Protein AF-A0A926HFD4-F1 (afdb_monomer_lite)

Secondary structure (DSSP, 8-state):
---HHHHHHHHHHHHHTTT--HHHHHHHHTTTS-HHHHHHHHHHHHHHHHTHHHHHHHHHHHHTTPPPPHHHHHHHHHHHHHHHH-TTS-HHHHHHHHHH-

Radius of gyration: 12.8 Å; chains: 1; bounding box: 29×30×32 Å

Structure (mmCIF, N/CA/C/O backbone):
data_AF-A0A926HFD4-F1
#
_entry.id   AF-A0A926HFD4-F1
#
loop_
_atom_site.group_PDB
_atom_site.id
_atom_site.type_symbol
_atom_site.label_atom_id
_atom_site.label_alt_id
_atom_site.label_comp_id
_atom_site.label_asym_id
_atom_site.label_entity_id
_atom_site.label_seq_id
_atom_site.pdbx_PDB_ins_code
_atom_site.Cartn_x
_atom_site.Cartn_y
_atom_site.Cartn_z
_atom_site.occupancy
_atom_site.B_iso_or_equiv
_atom_site.auth_seq_id
_atom_site.auth_comp_id
_atom_site.auth_asym_id
_atom_site.auth_atom_id
_atom_site.pdbx_PDB_model_num
ATOM 1 N N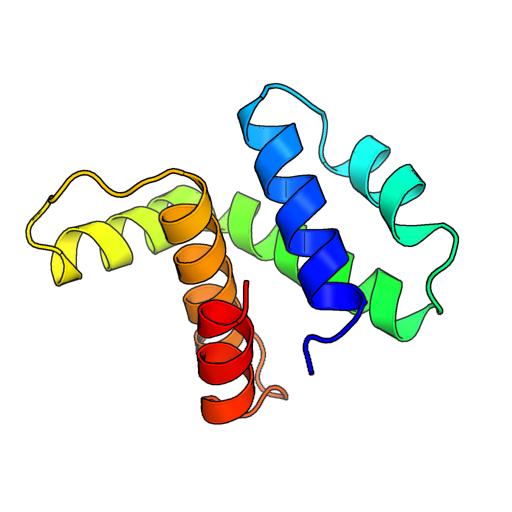 . MET A 1 1 ? 16.658 -3.572 5.238 1.00 61.28 1 MET A N 1
ATOM 2 C CA . MET A 1 1 ? 16.958 -2.798 4.007 1.00 61.28 1 MET A CA 1
ATOM 3 C C . MET A 1 1 ? 15.731 -2.887 3.134 1.00 61.28 1 MET A C 1
ATOM 5 O O . MET A 1 1 ? 15.444 -3.951 2.596 1.00 61.28 1 MET A O 1
ATOM 9 N N . ILE A 1 2 ? 15.006 -1.779 3.057 1.00 75.31 2 ILE A N 1
ATOM 10 C CA . ILE A 1 2 ? 13.754 -1.663 2.316 1.00 75.31 2 ILE A CA 1
ATOM 11 C C . ILE A 1 2 ? 14.028 -1.847 0.824 1.00 75.31 2 ILE A C 1
ATOM 13 O O . ILE A 1 2 ? 14.915 -1.207 0.258 1.00 75.31 2 ILE A O 1
ATOM 17 N N . SER A 1 3 ? 13.257 -2.718 0.183 1.00 87.25 3 SER A N 1
ATOM 18 C CA . SER A 1 3 ? 13.319 -2.913 -1.265 1.00 87.25 3 SER A CA 1
ATOM 19 C C . SER A 1 3 ? 12.953 -1.625 -2.029 1.00 87.25 3 SER A C 1
ATOM 21 O O . SER A 1 3 ? 11.996 -0.934 -1.650 1.00 87.25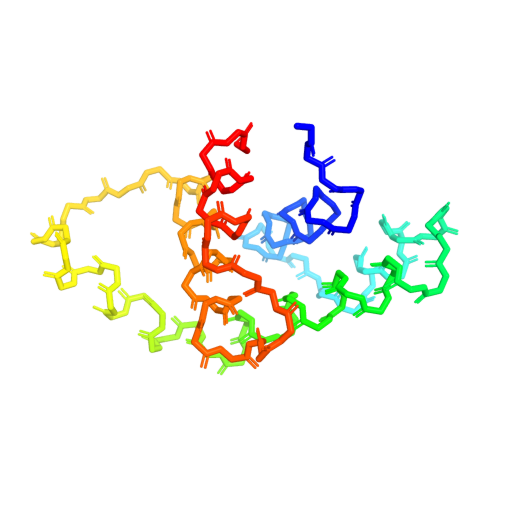 3 SER A O 1
ATOM 23 N N . PRO A 1 4 ? 13.636 -1.318 -3.149 1.00 92.25 4 PRO A N 1
ATOM 24 C CA . PRO A 1 4 ? 13.312 -0.162 -3.988 1.00 92.25 4 PRO A CA 1
ATOM 25 C C . PRO A 1 4 ? 11.847 -0.141 -4.448 1.00 92.25 4 PRO A C 1
ATOM 27 O O . PRO A 1 4 ? 11.216 0.917 -4.454 1.00 92.25 4 PRO A O 1
ATOM 30 N N . ALA A 1 5 ? 11.282 -1.316 -4.750 1.00 93.75 5 ALA A N 1
ATOM 31 C CA . ALA A 1 5 ? 9.883 -1.479 -5.134 1.00 93.75 5 ALA A CA 1
ATOM 32 C C . ALA A 1 5 ? 8.897 -0.989 -4.060 1.00 93.75 5 ALA A C 1
ATOM 34 O O . ALA A 1 5 ? 7.960 -0.250 -4.367 1.00 93.75 5 ALA A O 1
ATOM 35 N N . ARG A 1 6 ? 9.102 -1.369 -2.790 1.00 94.00 6 ARG A N 1
ATOM 36 C CA . ARG A 1 6 ? 8.208 -0.960 -1.693 1.00 94.00 6 ARG A CA 1
ATOM 37 C C . ARG A 1 6 ? 8.344 0.522 -1.388 1.00 94.00 6 ARG A C 1
ATOM 39 O O . ARG A 1 6 ? 7.332 1.185 -1.191 1.00 94.00 6 ARG A O 1
ATOM 46 N N . LEU A 1 7 ? 9.561 1.059 -1.431 1.00 94.94 7 LEU A N 1
ATOM 47 C CA . LEU A 1 7 ? 9.771 2.492 -1.250 1.00 94.94 7 LEU A CA 1
ATOM 48 C C . LEU A 1 7 ? 9.078 3.311 -2.355 1.00 94.94 7 LEU A C 1
ATOM 50 O O . LEU A 1 7 ? 8.458 4.335 -2.071 1.00 94.94 7 LEU A O 1
ATOM 54 N N . ALA A 1 8 ? 9.139 2.853 -3.609 1.00 96.75 8 ALA A N 1
ATOM 55 C CA . ALA A 1 8 ? 8.412 3.484 -4.708 1.00 96.75 8 ALA A CA 1
ATOM 56 C C . ALA A 1 8 ? 6.890 3.388 -4.516 1.00 96.75 8 ALA A C 1
ATOM 58 O O . ALA A 1 8 ? 6.202 4.400 -4.628 1.00 96.75 8 ALA A O 1
ATOM 59 N N . ALA A 1 9 ? 6.371 2.211 -4.155 1.00 97.25 9 ALA A N 1
ATOM 60 C CA . ALA A 1 9 ? 4.945 2.022 -3.894 1.00 97.25 9 ALA A CA 1
ATOM 61 C C . ALA A 1 9 ? 4.424 2.936 -2.773 1.00 97.25 9 ALA A C 1
ATOM 63 O O . ALA A 1 9 ? 3.359 3.536 -2.918 1.00 97.25 9 ALA A O 1
ATOM 64 N N . PHE A 1 10 ? 5.190 3.086 -1.690 1.00 96.94 10 PHE A N 1
ATOM 65 C CA . PHE A 1 10 ? 4.851 3.972 -0.580 1.00 96.94 10 PHE A CA 1
ATOM 66 C C . PHE A 1 10 ? 4.723 5.430 -1.037 1.00 96.94 10 PHE A C 1
ATOM 68 O O . PHE A 1 10 ? 3.681 6.049 -0.827 1.00 96.94 10 PHE A O 1
ATOM 75 N N . ARG A 1 11 ? 5.742 5.955 -1.736 1.00 96.56 11 ARG A N 1
ATOM 76 C CA . ARG A 1 11 ? 5.726 7.330 -2.268 1.00 96.56 11 ARG A CA 1
ATOM 77 C C . ARG A 1 11 ? 4.551 7.568 -3.210 1.00 96.56 11 ARG A C 1
ATOM 79 O O . ARG A 1 11 ? 3.888 8.600 -3.128 1.00 96.56 11 ARG A O 1
ATOM 86 N N . VAL A 1 12 ? 4.272 6.608 -4.090 1.00 98.12 12 VAL A N 1
ATOM 87 C CA . VAL A 1 12 ? 3.140 6.705 -5.013 1.00 98.12 12 VAL A CA 1
ATOM 88 C C . VAL A 1 12 ? 1.824 6.772 -4.244 1.00 98.12 12 VAL A C 1
ATOM 90 O O . VAL A 1 12 ? 1.017 7.653 -4.525 1.00 98.12 12 VAL A O 1
ATOM 93 N N . LEU A 1 13 ? 1.600 5.891 -3.264 1.00 97.88 13 LEU A N 1
ATOM 94 C CA . LEU A 1 13 ? 0.375 5.906 -2.458 1.00 97.88 13 LEU A CA 1
ATOM 95 C C . LEU A 1 13 ? 0.222 7.219 -1.682 1.00 97.88 13 LEU A C 1
ATOM 97 O O . LEU A 1 13 ? -0.870 7.780 -1.656 1.00 97.88 13 LEU A O 1
ATOM 101 N N . GLU A 1 14 ? 1.308 7.759 -1.130 1.00 97.44 14 GLU A N 1
ATOM 102 C CA . GLU A 1 14 ? 1.298 9.051 -0.440 1.00 97.44 14 GLU A CA 1
ATOM 103 C C . GLU A 1 14 ? 0.851 10.197 -1.366 1.00 97.44 14 GLU A C 1
ATOM 105 O O . GLU A 1 14 ? 0.032 11.040 -0.992 1.00 97.44 14 GLU A O 1
ATOM 110 N N . LEU A 1 15 ? 1.356 10.213 -2.602 1.00 97.31 15 LEU A N 1
ATOM 111 C CA . LEU A 1 15 ? 0.995 11.209 -3.610 1.00 97.31 15 LEU A CA 1
ATOM 112 C C . LEU A 1 15 ? -0.421 11.011 -4.158 1.00 97.31 15 LEU A C 1
ATOM 114 O O . LEU A 1 15 ? -1.113 11.996 -4.426 1.00 97.31 15 LEU A O 1
ATOM 118 N N . VAL A 1 16 ? -0.883 9.767 -4.287 1.00 97.56 16 VAL A N 1
ATOM 119 C CA . VAL A 1 16 ? -2.270 9.465 -4.669 1.00 97.56 16 VAL A CA 1
ATOM 120 C C . VAL A 1 16 ? -3.237 10.026 -3.637 1.00 97.56 16 VAL A C 1
ATOM 122 O O . VAL A 1 16 ? -4.208 10.687 -3.997 1.00 97.56 16 VAL A O 1
ATOM 125 N N . GLU A 1 17 ? -2.953 9.867 -2.345 1.00 94.69 17 GLU A N 1
ATOM 126 C CA . GLU A 1 17 ? -3.819 10.444 -1.320 1.00 94.69 17 GLU A CA 1
ATOM 127 C C . GLU A 1 17 ? -3.756 11.983 -1.227 1.00 94.69 17 GLU A C 1
ATOM 129 O O . GLU A 1 17 ? -4.586 12.598 -0.549 1.00 94.69 17 GLU A O 1
ATOM 134 N N . LYS A 1 18 ? -2.776 12.611 -1.888 1.00 95.44 18 LYS A N 1
ATOM 135 C CA . LYS A 1 18 ? -2.695 14.064 -2.108 1.00 95.44 18 LYS A CA 1
ATOM 136 C C . LYS A 1 18 ? -3.399 14.501 -3.406 1.00 95.44 18 LYS A C 1
ATOM 138 O O . LYS A 1 18 ? -3.360 15.680 -3.744 1.00 95.44 18 LYS A O 1
ATOM 143 N N . GLY A 1 19 ? -4.066 13.579 -4.108 1.00 95.38 19 GLY A N 1
ATOM 144 C CA . GLY A 1 19 ? -4.859 13.839 -5.315 1.00 95.38 19 GLY A CA 1
ATOM 145 C C . GLY A 1 19 ? -4.177 13.464 -6.633 1.00 95.38 19 GLY A C 1
ATOM 146 O O . GLY A 1 19 ? -4.696 13.799 -7.695 1.00 95.38 19 GLY A O 1
ATOM 147 N N . GLY A 1 20 ? -3.019 12.801 -6.595 1.00 96.56 20 GLY A N 1
ATOM 148 C CA . GLY A 1 20 ? -2.322 12.358 -7.802 1.00 96.56 20 GLY A CA 1
ATOM 149 C C . GLY A 1 20 ? -2.922 11.097 -8.439 1.00 96.56 20 GLY A C 1
ATOM 150 O O . GLY A 1 20 ? -3.548 10.272 -7.774 1.00 96.56 20 GLY A O 1
ATOM 151 N N . TYR A 1 21 ? -2.688 10.916 -9.741 1.00 97.25 21 TYR A N 1
ATOM 152 C CA . TYR A 1 21 ? -3.130 9.733 -10.484 1.00 97.25 21 TYR A CA 1
ATOM 153 C C . TYR A 1 21 ? -2.090 8.613 -10.416 1.00 97.25 21 TYR A C 1
ATOM 155 O O . TYR A 1 21 ? -0.937 8.791 -10.806 1.00 97.25 21 TYR A O 1
ATOM 163 N N . ALA A 1 22 ? -2.504 7.437 -9.940 1.00 96.31 22 ALA A N 1
ATOM 164 C CA . ALA A 1 22 ? -1.599 6.318 -9.676 1.00 96.31 22 ALA A CA 1
ATOM 165 C C . ALA A 1 22 ? -0.808 5.853 -10.912 1.00 96.31 22 ALA A C 1
ATOM 167 O O . ALA A 1 22 ? 0.369 5.534 -10.784 1.00 96.31 22 ALA A O 1
ATOM 168 N N . SER A 1 23 ? -1.427 5.835 -12.099 1.00 96.06 23 SER A N 1
ATOM 169 C CA . SER A 1 23 ? -0.774 5.430 -13.353 1.00 96.06 23 SER A CA 1
ATOM 170 C C . SER A 1 23 ? 0.421 6.315 -13.697 1.00 96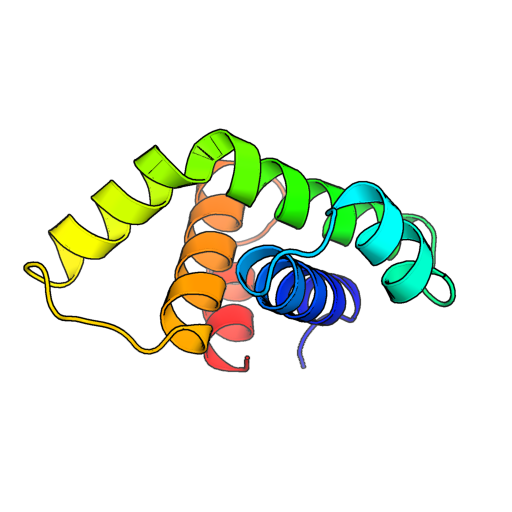.06 23 SER A C 1
ATOM 172 O O . SER A 1 23 ? 1.503 5.813 -13.998 1.00 96.06 23 SER A O 1
ATOM 174 N N . ASP A 1 24 ? 0.232 7.629 -13.607 1.00 97.25 24 ASP A N 1
ATOM 175 C CA . ASP A 1 24 ? 1.228 8.617 -14.017 1.00 97.25 24 ASP A CA 1
ATOM 176 C C . ASP A 1 24 ? 2.364 8.675 -12.994 1.00 97.25 24 ASP A C 1
ATOM 178 O O . ASP A 1 24 ? 3.543 8.748 -13.343 1.00 97.25 24 ASP A O 1
ATOM 182 N N . LEU A 1 25 ? 2.000 8.583 -11.712 1.00 97.94 25 LEU A N 1
ATOM 183 C CA . LEU A 1 25 ? 2.942 8.523 -10.604 1.00 97.94 25 LEU A CA 1
ATOM 184 C C . LEU A 1 25 ? 3.803 7.259 -10.654 1.00 97.94 25 LEU A C 1
ATOM 186 O O . LEU A 1 25 ? 5.009 7.365 -10.466 1.00 97.94 25 LEU A O 1
ATOM 190 N N . LEU A 1 26 ? 3.222 6.090 -10.949 1.00 97.38 26 LEU A N 1
ATOM 191 C CA . LEU A 1 26 ? 3.983 4.849 -11.123 1.00 97.38 26 LEU A CA 1
ATOM 192 C C . LEU A 1 26 ? 4.974 4.971 -12.275 1.00 97.38 26 LEU A C 1
ATOM 194 O O . LEU A 1 26 ? 6.154 4.704 -12.076 1.00 97.38 26 LEU A O 1
ATOM 198 N N . LEU A 1 27 ? 4.524 5.440 -13.445 1.00 95.81 27 LEU A N 1
ATOM 199 C CA . LEU A 1 27 ? 5.400 5.612 -14.606 1.00 95.81 27 LEU A CA 1
ATOM 200 C C . LEU A 1 27 ? 6.615 6.489 -14.274 1.00 95.81 27 LEU A C 1
ATOM 202 O O . LEU A 1 27 ? 7.734 6.172 -14.673 1.00 95.81 27 LEU A O 1
ATOM 206 N N . ARG A 1 28 ? 6.399 7.575 -13.526 1.00 96.31 28 ARG A N 1
ATOM 207 C CA . ARG A 1 28 ? 7.460 8.492 -13.101 1.00 96.31 28 ARG A CA 1
ATOM 208 C C . ARG A 1 28 ? 8.369 7.881 -12.030 1.00 96.31 28 ARG A C 1
ATOM 210 O O . ARG A 1 28 ? 9.589 7.932 -12.165 1.00 96.31 28 ARG A O 1
ATOM 217 N N . ASP A 1 29 ? 7.791 7.322 -10.970 1.00 93.31 29 ASP A N 1
ATOM 218 C CA . ASP A 1 29 ? 8.518 6.953 -9.748 1.00 93.31 29 ASP A CA 1
ATOM 219 C C . ASP A 1 29 ? 9.161 5.558 -9.821 1.00 93.31 29 ASP A C 1
ATOM 221 O O . ASP A 1 29 ? 9.982 5.222 -8.963 1.00 93.31 29 ASP A O 1
ATOM 225 N N . THR A 1 30 ? 8.841 4.765 -10.851 1.00 95.81 30 THR A N 1
ATOM 226 C CA . THR A 1 30 ? 9.509 3.488 -11.148 1.00 95.81 30 THR A CA 1
ATOM 227 C C . THR A 1 30 ? 10.415 3.544 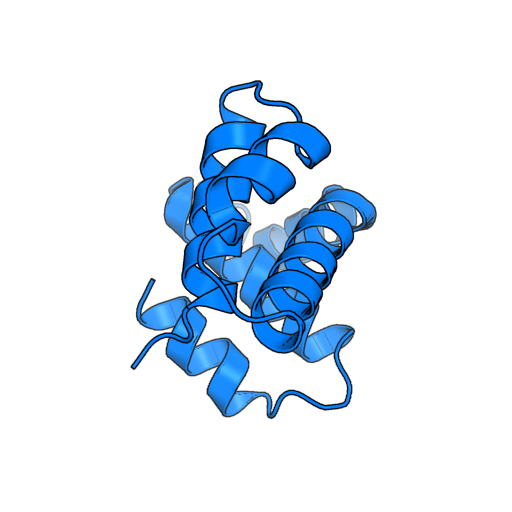-12.379 1.00 95.81 30 THR A C 1
ATOM 229 O O . THR A 1 30 ? 10.956 2.512 -12.764 1.00 95.81 30 THR A O 1
ATOM 232 N N . ALA A 1 31 ? 10.606 4.712 -13.006 1.00 95.19 31 ALA A N 1
ATOM 233 C CA . ALA A 1 31 ? 11.343 4.845 -14.269 1.00 95.19 31 ALA A CA 1
ATOM 234 C C . ALA A 1 31 ? 12.806 4.363 -14.204 1.00 95.19 31 ALA A C 1
ATOM 236 O O . ALA A 1 31 ? 13.364 3.941 -15.214 1.00 95.19 31 ALA A O 1
ATOM 237 N N . SER A 1 32 ? 13.432 4.440 -13.028 1.00 94.62 32 SER A N 1
ATOM 238 C CA . SER A 1 32 ? 14.812 4.000 -12.788 1.00 94.62 32 SER A CA 1
ATOM 239 C C . SER A 1 32 ? 14.924 2.591 -12.200 1.00 94.62 32 SER A C 1
ATOM 241 O O . SER A 1 32 ? 16.039 2.126 -11.963 1.00 94.62 32 SER A O 1
ATOM 243 N N . LEU A 1 33 ? 13.799 1.925 -11.929 1.00 95.81 33 LEU A N 1
ATOM 244 C CA . LEU A 1 33 ? 13.784 0.572 -11.383 1.00 95.81 33 LEU A CA 1
ATOM 245 C C . LEU A 1 33 ? 13.911 -0.455 -12.507 1.00 95.81 33 LEU A C 1
ATOM 247 O O . LEU A 1 33 ? 13.529 -0.205 -13.651 1.00 95.81 33 LEU A O 1
ATOM 251 N N . ASP A 1 34 ? 14.412 -1.641 -12.168 1.00 96.50 34 ASP A N 1
ATOM 252 C CA . ASP A 1 34 ? 14.314 -2.767 -13.086 1.00 96.50 34 ASP A CA 1
ATOM 253 C C . ASP A 1 34 ? 12.847 -3.208 -13.266 1.00 96.50 34 ASP A C 1
ATOM 255 O O . ASP A 1 34 ? 11.941 -2.825 -12.517 1.00 96.50 34 ASP A O 1
ATOM 259 N N . SER A 1 35 ? 12.589 -4.025 -14.288 1.00 95.44 35 SER A N 1
ATOM 260 C CA . SER A 1 35 ? 11.229 -4.458 -14.626 1.00 95.44 35 SER A CA 1
ATOM 261 C C . SER A 1 35 ? 10.559 -5.276 -13.520 1.00 95.44 35 SER A C 1
ATOM 263 O O . SER A 1 35 ? 9.331 -5.263 -13.404 1.00 95.44 35 SER A O 1
ATOM 265 N N . ARG A 1 36 ? 11.343 -5.977 -12.694 1.00 94.19 36 ARG A N 1
ATOM 266 C CA . ARG A 1 36 ? 10.832 -6.789 -11.592 1.00 94.19 36 ARG A CA 1
ATOM 267 C C . ARG A 1 36 ? 10.357 -5.895 -10.452 1.00 94.19 36 ARG A C 1
ATOM 269 O O . ARG A 1 36 ? 9.244 -6.088 -9.964 1.00 94.19 36 ARG A O 1
ATOM 276 N N . ASP A 1 37 ? 11.167 -4.921 -10.059 1.00 95.38 37 ASP A N 1
ATOM 277 C CA . ASP A 1 37 ? 10.851 -3.977 -8.993 1.00 95.38 37 ASP A CA 1
ATOM 278 C C . ASP A 1 37 ? 9.732 -3.018 -9.408 1.00 95.38 37 ASP A C 1
ATOM 280 O O . ASP A 1 37 ? 8.811 -2.778 -8.626 1.00 95.38 37 ASP A O 1
ATOM 284 N N . ALA A 1 38 ? 9.738 -2.539 -10.656 1.00 96.75 38 ALA A N 1
ATOM 285 C CA . ALA A 1 38 ? 8.640 -1.743 -11.203 1.00 96.75 38 ALA A CA 1
ATOM 286 C C . ALA A 1 38 ? 7.318 -2.535 -11.238 1.00 96.75 38 ALA A C 1
ATOM 288 O O . ALA A 1 38 ? 6.259 -2.016 -10.866 1.00 96.75 38 ALA A O 1
ATOM 289 N N . GLY A 1 39 ? 7.378 -3.814 -11.631 1.00 96.50 39 GLY A N 1
ATOM 290 C CA . GLY A 1 39 ? 6.228 -4.717 -11.610 1.00 96.50 39 GLY A CA 1
ATOM 291 C C . GLY A 1 39 ? 5.680 -4.930 -10.198 1.00 96.50 39 GLY A C 1
ATOM 292 O O . GLY A 1 39 ? 4.473 -4.821 -9.982 1.00 96.50 39 GLY A O 1
ATOM 293 N N . LEU A 1 40 ? 6.559 -5.160 -9.219 1.00 95.06 40 LEU A N 1
ATOM 294 C CA . LEU A 1 40 ? 6.162 -5.320 -7.821 1.00 95.06 40 LEU A CA 1
ATOM 295 C C . LEU A 1 40 ? 5.565 -4.029 -7.238 1.00 95.06 40 LEU A C 1
ATOM 297 O O . LEU A 1 40 ? 4.538 -4.088 -6.564 1.00 95.06 40 LEU A O 1
ATOM 301 N N . ALA A 1 41 ? 6.160 -2.867 -7.517 1.00 96.94 41 ALA A N 1
ATOM 302 C CA . ALA A 1 41 ? 5.627 -1.580 -7.075 1.00 96.94 41 ALA A CA 1
ATOM 303 C C . ALA A 1 41 ? 4.211 -1.343 -7.625 1.00 96.94 41 ALA A C 1
ATOM 305 O O . ALA A 1 41 ? 3.304 -0.985 -6.872 1.00 96.94 41 ALA A O 1
ATOM 306 N N . SER A 1 42 ? 4.002 -1.623 -8.915 1.00 97.75 42 SER A N 1
ATOM 307 C CA . SER A 1 42 ? 2.693 -1.508 -9.571 1.00 97.75 42 SER A CA 1
ATOM 308 C C . SER A 1 42 ? 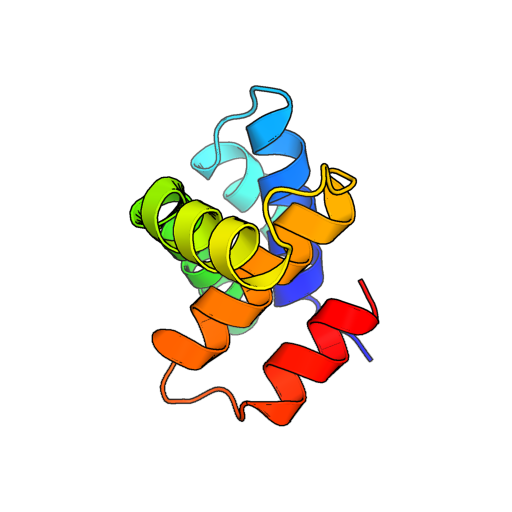1.652 -2.429 -8.938 1.00 97.75 42 SER A C 1
ATOM 310 O O . SER A 1 42 ? 0.541 -1.993 -8.632 1.00 97.75 42 SER A O 1
ATOM 312 N N . GLU A 1 43 ? 2.018 -3.690 -8.699 1.00 97.38 43 GLU A N 1
ATOM 313 C CA . GLU A 1 43 ? 1.142 -4.680 -8.071 1.00 97.38 43 GLU A CA 1
ATOM 314 C C . GLU A 1 43 ? 0.720 -4.248 -6.660 1.00 97.38 43 GLU A C 1
ATOM 316 O O . GLU A 1 43 ? -0.461 -4.306 -6.319 1.00 97.38 43 GLU A O 1
ATOM 321 N N . ILE A 1 44 ? 1.659 -3.744 -5.853 1.00 96.81 44 ILE A N 1
ATOM 322 C CA . ILE A 1 44 ? 1.358 -3.248 -4.506 1.00 96.81 44 ILE A CA 1
ATOM 323 C C . ILE A 1 44 ? 0.439 -2.023 -4.567 1.00 96.81 44 ILE A C 1
ATOM 325 O O . ILE A 1 44 ? -0.571 -1.998 -3.864 1.00 96.81 44 ILE A O 1
ATOM 329 N N . VAL A 1 45 ? 0.755 -1.020 -5.395 1.00 98.31 45 VAL A N 1
ATOM 330 C CA . VAL A 1 45 ? -0.032 0.223 -5.487 1.00 98.31 45 VAL A CA 1
ATOM 331 C C . VAL A 1 45 ? -1.457 -0.073 -5.937 1.00 98.31 45 VAL A C 1
ATOM 333 O O . VAL A 1 45 ? -2.413 0.260 -5.233 1.00 98.31 45 VAL A O 1
ATOM 336 N N . PHE A 1 46 ? -1.626 -0.728 -7.086 1.00 98.38 46 PHE A N 1
ATOM 337 C CA . PHE A 1 46 ? -2.960 -1.010 -7.609 1.00 98.38 46 PHE A CA 1
ATOM 338 C C . PHE A 1 46 ? -3.724 -1.990 -6.726 1.00 98.38 46 PHE A C 1
ATOM 340 O O . PHE A 1 46 ? -4.937 -1.852 -6.566 1.00 98.38 46 PHE A O 1
ATOM 347 N N . GLY A 1 47 ? -3.029 -2.947 -6.120 1.00 97.81 47 GLY A N 1
ATOM 348 C CA . GLY A 1 47 ? -3.586 -3.863 -5.142 1.00 97.81 47 GLY A CA 1
ATOM 349 C C . GLY A 1 47 ? -4.167 -3.164 -3.916 1.00 97.81 47 GLY A C 1
ATOM 350 O O . GLY A 1 47 ? -5.322 -3.408 -3.550 1.00 97.81 47 GLY A O 1
ATOM 351 N N . CYS A 1 48 ? -3.394 -2.248 -3.327 1.00 97.94 48 CYS A N 1
ATOM 352 C CA . CYS A 1 48 ? -3.821 -1.442 -2.187 1.00 97.94 48 CYS A CA 1
ATOM 353 C C . CYS A 1 48 ? -5.022 -0.564 -2.540 1.00 97.94 48 CYS A C 1
ATOM 355 O O . CYS A 1 48 ? -6.004 -0.569 -1.804 1.00 97.94 48 CYS A O 1
ATOM 357 N N . LEU A 1 49 ? -4.988 0.130 -3.682 1.00 97.94 49 LEU A N 1
ATOM 358 C CA . LEU A 1 49 ? -6.092 0.991 -4.117 1.00 97.94 49 LEU A CA 1
ATOM 359 C C . LEU A 1 49 ? -7.368 0.187 -4.405 1.00 97.94 49 LEU A C 1
ATOM 361 O O . LEU A 1 49 ? -8.448 0.543 -3.938 1.00 97.94 49 LEU A O 1
ATOM 365 N N . ARG A 1 50 ? -7.251 -0.951 -5.104 1.00 98.12 50 ARG A N 1
ATOM 366 C CA . ARG A 1 50 ? -8.387 -1.833 -5.428 1.00 98.12 50 ARG A CA 1
ATOM 367 C C . ARG A 1 50 ? -9.082 -2.371 -4.178 1.00 98.12 50 ARG A C 1
ATOM 369 O O . ARG A 1 50 ? -10.287 -2.603 -4.199 1.00 98.12 50 ARG A O 1
ATOM 376 N N . ARG A 1 51 ? -8.325 -2.609 -3.104 1.00 97.75 51 ARG A N 1
ATOM 377 C CA . ARG A 1 51 ? -8.819 -3.201 -1.851 1.00 97.75 51 ARG A CA 1
ATOM 378 C C . ARG A 1 51 ? -8.861 -2.210 -0.693 1.00 97.75 51 ARG A C 1
ATOM 380 O O . ARG A 1 51 ? -9.026 -2.641 0.444 1.00 97.75 51 ARG A O 1
ATOM 387 N N . GLN A 1 52 ? -8.747 -0.909 -0.954 1.00 97.25 52 GLN A N 1
ATOM 388 C CA . GLN A 1 52 ? -8.520 0.092 0.088 1.00 97.25 52 GLN A CA 1
ATOM 389 C C . GLN A 1 52 ? -9.566 0.022 1.205 1.00 97.25 52 GLN A C 1
ATOM 391 O O . GLN A 1 52 ? -9.196 -0.070 2.367 1.00 97.25 52 GLN A O 1
ATOM 396 N N . ALA A 1 53 ? -10.854 -0.054 0.858 1.00 97.38 53 ALA A N 1
ATOM 397 C CA . ALA A 1 53 ? -11.932 -0.157 1.843 1.00 97.38 53 ALA A CA 1
ATOM 398 C C . ALA A 1 53 ? -11.822 -1.412 2.733 1.00 97.38 53 ALA A C 1
ATOM 400 O O . ALA A 1 53 ? -12.057 -1.344 3.936 1.00 97.38 53 ALA A O 1
ATOM 401 N N . GLN A 1 54 ? -11.431 -2.555 2.159 1.00 97.25 54 GLN A N 1
ATOM 402 C CA . GLN A 1 54 ? -11.213 -3.793 2.914 1.00 97.25 54 GLN A CA 1
ATOM 403 C C . GLN A 1 54 ? -9.994 -3.676 3.837 1.00 97.25 54 GLN A C 1
ATOM 405 O O . GLN A 1 54 ? -10.048 -4.114 4.985 1.00 97.25 54 GLN A O 1
ATOM 410 N N . LEU A 1 55 ? -8.893 -3.118 3.330 1.00 96.62 55 LEU A N 1
ATOM 411 C CA . LEU A 1 55 ? -7.664 -2.931 4.098 1.00 96.62 55 LEU A CA 1
ATOM 412 C C . LEU A 1 55 ? -7.884 -1.938 5.245 1.00 96.62 55 LEU A C 1
ATOM 414 O O . LEU A 1 55 ? -7.466 -2.213 6.364 1.00 96.62 55 LEU A O 1
ATOM 418 N N . ASP A 1 56 ? -8.595 -0.839 4.994 1.00 95.88 56 ASP A N 1
ATOM 419 C CA . ASP A 1 56 ? -8.954 0.150 6.012 1.00 95.88 56 ASP A CA 1
ATOM 420 C C . ASP A 1 56 ? -9.839 -0.444 7.098 1.00 95.88 56 ASP A C 1
ATOM 422 O O . ASP A 1 56 ? -9.551 -0.262 8.276 1.00 95.88 56 ASP A O 1
ATOM 426 N N . TRP A 1 57 ? -10.849 -1.229 6.718 1.00 95.81 57 TRP A N 1
ATOM 427 C CA . TRP A 1 57 ? -11.697 -1.917 7.686 1.00 95.81 57 TRP A CA 1
ATOM 428 C C . TRP A 1 57 ? -10.892 -2.855 8.600 1.00 95.81 57 TRP A C 1
ATOM 430 O O . TRP A 1 57 ? -11.097 -2.853 9.812 1.00 95.81 57 TRP A O 1
ATOM 440 N N . LEU A 1 58 ? -9.941 -3.614 8.039 1.00 94.50 58 LEU A N 1
ATOM 441 C CA . LEU A 1 58 ? -9.047 -4.482 8.815 1.00 94.50 58 LEU A CA 1
ATOM 442 C C . LEU A 1 58 ? -8.122 -3.686 9.745 1.00 94.50 58 LEU A C 1
ATOM 444 O O . LEU A 1 58 ? -7.854 -4.116 10.864 1.00 94.50 58 LEU A O 1
ATOM 448 N N . ILE A 1 59 ? -7.607 -2.544 9.290 1.00 94.75 59 ILE A N 1
ATOM 449 C CA . ILE A 1 59 ? -6.765 -1.675 10.118 1.00 94.75 59 ILE A CA 1
ATOM 450 C C . ILE A 1 59 ? -7.587 -1.137 11.288 1.00 94.75 59 ILE A C 1
ATOM 452 O O . ILE A 1 59 ? -7.181 -1.269 12.442 1.00 94.75 59 ILE A O 1
ATOM 456 N N . ASP A 1 60 ? -8.762 -0.583 11.006 1.00 95.06 60 ASP A N 1
ATOM 457 C CA . ASP A 1 60 ? -9.600 0.066 12.009 1.00 95.06 60 ASP A CA 1
ATOM 458 C C . ASP A 1 60 ? -10.146 -0.938 13.039 1.00 95.06 60 ASP A C 1
ATOM 460 O O . ASP A 1 60 ? -10.241 -0.607 14.225 1.00 95.06 60 ASP A O 1
ATOM 464 N N . SER A 1 61 ? -10.426 -2.186 12.630 1.00 93.00 61 SER A N 1
ATOM 465 C CA . SER A 1 61 ? -10.836 -3.250 13.556 1.00 93.00 61 SER A CA 1
ATOM 466 C C . SER A 1 61 ? -9.731 -3.622 14.548 1.00 93.00 61 SER A C 1
ATOM 46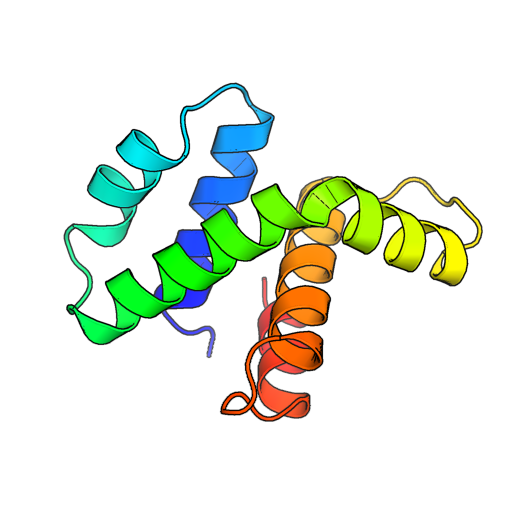8 O O . SER A 1 61 ? -10.023 -3.942 15.697 1.00 93.00 61 SER A O 1
ATOM 470 N N . GLN A 1 62 ? -8.463 -3.557 14.128 1.00 91.12 62 GLN A N 1
ATOM 471 C CA . GLN A 1 62 ? -7.312 -3.906 14.968 1.00 91.12 62 GLN A CA 1
ATOM 472 C C . GLN A 1 62 ? -6.825 -2.740 15.837 1.00 91.12 62 GLN A C 1
ATOM 474 O O . GLN A 1 62 ? -6.200 -2.967 16.872 1.00 91.12 62 GLN A O 1
ATOM 479 N N . THR A 1 63 ? -7.110 -1.494 15.453 1.00 90.25 63 THR A N 1
ATOM 480 C CA . THR A 1 63 ? -6.710 -0.298 16.215 1.00 90.25 63 THR A CA 1
ATOM 481 C C . THR A 1 63 ? -7.815 0.267 17.101 1.00 90.25 63 THR A C 1
ATOM 483 O O . THR A 1 63 ? -7.610 1.308 17.729 1.00 90.25 63 THR A O 1
ATOM 486 N N . ALA A 1 64 ? -8.975 -0.397 17.165 1.00 89.25 64 ALA A N 1
ATOM 487 C CA . ALA A 1 64 ? -10.179 0.103 17.830 1.00 89.25 64 ALA A CA 1
ATOM 488 C C . ALA A 1 64 ? -10.573 1.514 17.342 1.00 89.25 64 ALA A C 1
ATOM 490 O O . ALA A 1 64 ? -10.957 2.377 18.132 1.00 89.25 64 ALA A O 1
ATOM 491 N N . GLY A 1 65 ? -10.420 1.765 16.037 1.00 80.88 65 GLY A N 1
ATOM 492 C CA . GLY A 1 65 ? -10.760 3.040 15.402 1.00 80.88 65 GLY A CA 1
ATOM 493 C C . GLY A 1 65 ? -9.841 4.213 15.756 1.00 80.88 65 GLY A C 1
ATOM 494 O O . GLY A 1 65 ? -10.203 5.365 15.508 1.00 80.88 65 GLY A O 1
ATOM 495 N N . ARG A 1 66 ? -8.656 3.970 16.339 1.00 88.44 66 ARG A N 1
ATOM 496 C CA . ARG A 1 66 ? -7.679 5.043 16.578 1.00 88.44 66 ARG A CA 1
ATOM 497 C C . ARG A 1 66 ? -7.274 5.692 15.257 1.00 88.44 66 ARG A C 1
ATOM 499 O O . ARG A 1 66 ? -6.959 5.015 14.278 1.00 88.44 66 ARG A O 1
ATOM 506 N N . LYS A 1 67 ? -7.224 7.025 15.255 1.00 89.38 67 LYS A N 1
ATOM 507 C CA . LYS A 1 67 ? -6.691 7.784 14.126 1.00 89.38 67 LYS A CA 1
ATOM 508 C C . LYS A 1 67 ? -5.189 7.519 14.025 1.00 89.38 67 LYS A C 1
ATOM 510 O O . LYS A 1 67 ? -4.462 7.732 14.989 1.00 89.38 67 LYS A O 1
ATOM 515 N N . LEU A 1 68 ? -4.765 7.036 12.865 1.00 92.00 68 LEU A N 1
ATOM 516 C CA . LEU A 1 68 ? -3.365 6.799 12.538 1.00 92.00 68 LEU A CA 1
ATOM 517 C C . LEU A 1 68 ? -2.856 7.930 11.656 1.00 92.00 68 LEU A C 1
ATOM 519 O O . LEU A 1 68 ? -3.627 8.471 10.853 1.00 92.00 68 LEU A O 1
ATOM 523 N N . ASP A 1 69 ? -1.566 8.224 11.776 1.00 93.00 69 ASP A N 1
ATOM 524 C CA . ASP A 1 69 ? -0.877 9.065 10.807 1.00 93.00 69 ASP A CA 1
ATOM 525 C C . ASP A 1 69 ? -0.935 8.418 9.422 1.00 93.00 69 ASP A C 1
ATOM 527 O O . ASP A 1 69 ? -1.095 7.199 9.264 1.00 93.00 69 ASP A O 1
ATOM 531 N N . ARG A 1 70 ? -0.869 9.266 8.401 1.00 92.56 70 ARG A N 1
ATOM 532 C CA . ARG A 1 70 ? -1.108 8.881 7.013 1.00 92.56 70 ARG A CA 1
ATOM 533 C C . ARG A 1 70 ? -0.112 7.823 6.551 1.00 92.56 70 ARG A C 1
ATOM 535 O O . ARG A 1 70 ? -0.493 6.795 5.999 1.00 92.56 70 ARG A O 1
ATOM 542 N N . GLU A 1 71 ? 1.150 8.082 6.840 1.00 92.56 71 GLU A N 1
ATOM 543 C CA . GLU A 1 71 ? 2.312 7.264 6.536 1.00 92.56 71 GLU A CA 1
ATOM 544 C C . GLU A 1 71 ? 2.147 5.869 7.152 1.00 92.56 71 GLU A C 1
ATOM 546 O O . GLU A 1 71 ? 2.240 4.859 6.456 1.00 92.56 71 GLU A O 1
ATOM 551 N N . ILE A 1 72 ? 1.750 5.814 8.429 1.00 92.69 72 ILE A N 1
ATOM 552 C CA . ILE A 1 72 ? 1.483 4.560 9.145 1.00 92.69 72 ILE A CA 1
ATOM 553 C C . ILE A 1 72 ? 0.347 3.787 8.468 1.00 92.69 72 ILE A C 1
ATOM 555 O O . ILE A 1 72 ? 0.443 2.577 8.263 1.00 92.69 72 ILE A O 1
ATOM 559 N N . ARG A 1 73 ? -0.743 4.466 8.094 1.00 95.06 73 ARG A N 1
ATOM 560 C CA . ARG A 1 73 ? -1.875 3.812 7.424 1.00 95.06 73 ARG A CA 1
ATOM 561 C C . ARG A 1 73 ? -1.478 3.249 6.057 1.00 95.06 73 ARG A C 1
ATOM 563 O O . ARG A 1 73 ? -1.890 2.137 5.730 1.00 95.06 73 ARG A O 1
ATOM 570 N N . ILE A 1 74 ? -0.668 3.967 5.281 1.00 96.06 74 ILE A N 1
ATOM 571 C CA . ILE A 1 74 ? -0.143 3.492 3.992 1.00 96.06 74 ILE A CA 1
ATOM 572 C C . ILE A 1 74 ? 0.735 2.254 4.197 1.00 96.06 74 ILE A C 1
ATOM 574 O O . ILE A 1 74 ? 0.502 1.234 3.543 1.00 96.06 74 ILE A O 1
ATOM 578 N N . ALA A 1 75 ? 1.678 2.302 5.141 1.00 94.62 75 ALA A N 1
ATOM 579 C CA . ALA A 1 75 ? 2.550 1.175 5.456 1.00 94.62 75 ALA A CA 1
ATOM 580 C C . ALA A 1 75 ? 1.747 -0.067 5.883 1.00 94.62 75 ALA A C 1
ATOM 582 O O . ALA A 1 75 ? 1.984 -1.169 5.384 1.00 94.62 75 ALA A O 1
ATOM 583 N N . LEU A 1 76 ? 0.721 0.104 6.724 1.00 94.19 76 LEU A N 1
ATOM 584 C CA . LEU A 1 76 ? -0.167 -0.989 7.128 1.00 94.19 76 LEU A CA 1
ATOM 585 C C . LEU A 1 76 ? -0.968 -1.562 5.954 1.00 94.19 76 LEU A C 1
ATOM 587 O O . LEU A 1 76 ? -1.050 -2.783 5.821 1.00 94.19 76 LEU A O 1
ATOM 591 N N . ARG A 1 77 ? -1.529 -0.720 5.076 1.00 96.25 77 ARG A N 1
ATOM 592 C CA . ARG A 1 77 ? -2.234 -1.190 3.870 1.00 96.25 77 ARG A CA 1
ATOM 593 C C . ARG A 1 77 ? -1.308 -2.026 2.993 1.00 96.25 77 ARG A C 1
ATOM 595 O O . ARG A 1 77 ? -1.691 -3.122 2.585 1.00 96.25 77 ARG A O 1
ATOM 602 N N . MET A 1 78 ? -0.085 -1.548 2.762 1.00 95.62 78 MET A N 1
ATOM 603 C CA . MET A 1 78 ? 0.926 -2.265 1.988 1.00 95.62 78 MET A CA 1
ATOM 604 C C . MET A 1 78 ? 1.301 -3.596 2.639 1.00 95.62 78 MET A C 1
ATOM 606 O O . MET A 1 78 ? 1.337 -4.617 1.954 1.00 95.62 78 MET A O 1
ATOM 610 N N . GLY A 1 79 ? 1.575 -3.614 3.943 1.00 92.56 79 GLY A N 1
ATOM 611 C CA . GLY A 1 79 ? 1.932 -4.833 4.668 1.00 92.56 79 GLY A CA 1
ATOM 612 C C . GLY A 1 79 ? 0.813 -5.874 4.630 1.00 92.56 79 GLY A C 1
ATOM 613 O O . GLY A 1 79 ? 1.042 -7.022 4.247 1.00 92.56 79 GLY A O 1
ATOM 614 N N . ILE A 1 80 ? -0.420 -5.464 4.941 1.00 93.44 80 ILE A N 1
ATOM 615 C CA . ILE A 1 80 ? -1.595 -6.346 4.917 1.00 93.44 80 ILE A CA 1
ATOM 616 C C . ILE A 1 80 ? -1.850 -6.870 3.500 1.00 93.44 80 ILE A C 1
ATOM 618 O O . ILE A 1 80 ? -2.110 -8.064 3.339 1.00 93.44 80 ILE A O 1
ATOM 622 N N . TYR A 1 81 ? -1.754 -6.015 2.474 1.00 95.38 81 TYR A N 1
ATOM 623 C CA . TYR A 1 81 ? -1.939 -6.433 1.084 1.00 95.38 81 TYR A CA 1
ATOM 624 C C . TYR A 1 81 ? -0.945 -7.526 0.696 1.00 95.38 81 TYR A C 1
ATOM 626 O O . TYR A 1 81 ? -1.343 -8.586 0.219 1.00 95.38 81 TYR A O 1
ATOM 634 N N . GLN A 1 82 ? 0.340 -7.292 0.958 1.00 92.50 82 GLN A N 1
ATOM 635 C CA . GLN A 1 82 ? 1.401 -8.235 0.622 1.00 92.50 82 GLN A CA 1
ATOM 636 C C . GLN A 1 82 ? 1.210 -9.582 1.326 1.00 92.50 82 GLN A C 1
ATOM 638 O O . GLN A 1 82 ? 1.289 -10.615 0.674 1.00 92.50 82 GLN A O 1
ATOM 643 N N . ILE A 1 83 ? 0.884 -9.583 2.623 1.00 90.31 83 ILE A N 1
ATOM 644 C CA . ILE A 1 83 ? 0.670 -10.820 3.395 1.00 90.31 83 ILE A CA 1
ATOM 645 C C . ILE A 1 83 ? -0.539 -11.608 2.881 1.00 90.31 83 ILE A C 1
ATOM 647 O O . ILE A 1 83 ? -0.511 -12.834 2.852 1.00 90.31 83 ILE A O 1
ATOM 651 N N . ARG A 1 84 ? -1.629 -10.920 2.524 1.00 90.94 84 ARG A N 1
ATOM 652 C CA . ARG A 1 84 ? -2.903 -11.572 2.181 1.00 90.94 84 ARG A CA 1
ATOM 653 C C . ARG A 1 84 ? -3.042 -11.935 0.708 1.00 90.94 84 ARG A C 1
ATOM 655 O O . ARG A 1 84 ? -3.913 -12.741 0.385 1.00 90.94 84 ARG A O 1
ATOM 662 N N . HIS A 1 85 ? -2.285 -11.287 -0.173 1.00 91.56 85 HIS A N 1
ATOM 663 C CA . HIS A 1 85 ? -2.516 -11.365 -1.616 1.00 91.56 85 HIS A CA 1
ATOM 664 C C . HIS A 1 85 ? -1.269 -11.673 -2.441 1.00 91.56 85 HIS A C 1
ATOM 666 O O . HIS A 1 85 ? -1.422 -12.001 -3.614 1.00 91.56 85 HIS A O 1
ATOM 672 N N . LEU A 1 86 ? -0.062 -11.602 -1.868 1.00 89.69 86 LEU A N 1
ATOM 673 C CA . LEU A 1 86 ? 1.167 -11.944 -2.580 1.00 89.69 86 LEU A CA 1
ATOM 674 C C . LEU A 1 86 ? 1.777 -13.226 -2.005 1.00 89.69 86 LEU A C 1
ATOM 676 O O . LEU A 1 86 ? 2.626 -13.193 -1.119 1.00 89.69 86 LEU A O 1
ATOM 680 N N . ASP A 1 87 ? 1.392 -14.362 -2.591 1.00 73.62 87 ASP A N 1
ATOM 681 C CA . ASP A 1 87 ? 1.762 -15.723 -2.157 1.00 73.62 87 ASP A CA 1
ATOM 682 C C . ASP A 1 87 ? 3.278 -15.989 -2.098 1.00 73.62 87 ASP A C 1
ATOM 684 O O . ASP A 1 87 ? 3.734 -16.952 -1.485 1.00 73.62 87 ASP A O 1
ATOM 688 N N . ARG A 1 88 ? 4.079 -15.148 -2.763 1.00 71.56 88 ARG A N 1
ATOM 689 C CA . ARG A 1 88 ? 5.541 -15.282 -2.857 1.00 71.56 88 ARG A CA 1
ATOM 690 C C . ARG A 1 88 ? 6.315 -14.373 -1.901 1.00 71.56 88 ARG A C 1
ATOM 692 O O . ARG A 1 88 ? 7.544 -14.410 -1.928 1.00 71.56 88 ARG A O 1
ATOM 699 N N . ILE A 1 89 ? 5.646 -13.554 -1.085 1.00 64.81 89 ILE A N 1
ATOM 700 C CA . ILE A 1 89 ? 6.311 -12.672 -0.117 1.00 64.81 89 ILE A CA 1
ATOM 701 C C . ILE A 1 89 ? 6.197 -13.285 1.283 1.00 64.81 89 ILE A C 1
ATOM 703 O O . ILE A 1 89 ? 5.094 -13.370 1.821 1.00 64.81 89 ILE A O 1
ATOM 707 N N . PRO A 1 90 ? 7.315 -13.690 1.917 1.00 66.12 90 PRO A N 1
ATOM 708 C CA . PRO A 1 90 ? 7.283 -14.173 3.291 1.00 66.12 90 PRO A CA 1
ATOM 709 C C . PRO A 1 90 ? 6.694 -13.111 4.225 1.00 66.12 90 PRO A C 1
ATOM 711 O O . PRO A 1 90 ? 7.100 -11.948 4.177 1.00 66.12 90 PRO A O 1
ATOM 714 N N . ALA A 1 91 ? 5.782 -13.507 5.118 1.00 60.78 91 ALA A N 1
ATOM 715 C CA . ALA A 1 91 ? 5.093 -12.570 6.010 1.00 60.78 91 ALA A CA 1
ATOM 716 C C . ALA A 1 91 ? 6.062 -11.701 6.839 1.00 60.78 91 ALA A C 1
ATOM 718 O O . ALA A 1 91 ? 5.811 -10.515 7.033 1.00 60.78 91 ALA A O 1
ATOM 719 N N . HIS A 1 92 ? 7.208 -12.250 7.256 1.00 53.53 92 HIS A N 1
ATOM 720 C CA . HIS A 1 92 ? 8.229 -11.503 8.001 1.00 53.53 92 HIS A CA 1
ATOM 721 C C . HIS A 1 92 ? 8.895 -10.390 7.173 1.00 53.53 92 HIS A C 1
ATOM 723 O O . HIS A 1 92 ? 9.225 -9.347 7.728 1.00 53.53 92 HIS A O 1
ATOM 729 N N . ALA A 1 93 ? 9.054 -10.573 5.858 1.00 60.81 93 ALA A N 1
ATOM 730 C CA . ALA A 1 93 ? 9.616 -9.555 4.970 1.00 60.81 93 ALA A CA 1
ATOM 731 C C . ALA A 1 93 ? 8.613 -8.417 4.728 1.00 60.81 93 ALA A C 1
ATOM 733 O O . ALA A 1 93 ? 8.982 -7.247 4.742 1.00 60.81 93 ALA A O 1
ATOM 734 N N . ALA A 1 94 ? 7.327 -8.752 4.577 1.00 61.44 94 ALA A N 1
ATOM 735 C CA . ALA A 1 94 ? 6.264 -7.759 4.443 1.00 61.44 94 ALA A CA 1
ATOM 736 C C . ALA A 1 94 ? 6.098 -6.907 5.714 1.00 61.44 94 ALA A C 1
ATOM 738 O O . ALA A 1 94 ? 5.949 -5.691 5.613 1.00 61.44 94 ALA A O 1
ATOM 739 N N . VAL A 1 95 ? 6.152 -7.526 6.900 1.00 63.62 95 VAL A N 1
ATOM 740 C CA . VAL A 1 95 ? 6.055 -6.811 8.185 1.00 63.62 95 VAL A CA 1
ATOM 741 C C . VAL A 1 95 ? 7.309 -5.981 8.452 1.00 63.62 95 VAL A C 1
ATOM 743 O O . VAL A 1 95 ? 7.183 -4.797 8.736 1.00 63.62 95 VAL A O 1
ATOM 746 N N . GLY A 1 96 ? 8.503 -6.570 8.328 1.00 60.88 96 GLY A N 1
ATOM 747 C CA . GLY A 1 96 ? 9.761 -5.887 8.641 1.00 60.88 96 GLY A CA 1
ATOM 748 C C . GLY A 1 96 ? 9.973 -4.629 7.803 1.00 60.88 96 GLY A C 1
ATOM 749 O O . GLY A 1 96 ? 10.262 -3.571 8.347 1.00 60.88 96 GLY A O 1
ATOM 750 N N . GLU A 1 97 ? 9.735 -4.705 6.493 1.00 68.19 97 GLU A N 1
ATOM 751 C CA . GLU A 1 97 ? 9.900 -3.538 5.621 1.00 68.19 97 GLU A CA 1
ATOM 752 C C . GLU A 1 97 ? 8.799 -2.490 5.814 1.00 68.19 97 GLU A C 1
ATOM 754 O O . GLU A 1 97 ? 9.069 -1.310 5.646 1.00 68.19 97 GLU A O 1
ATOM 759 N N . SER A 1 98 ? 7.584 -2.885 6.212 1.00 62.03 98 SER A N 1
ATOM 760 C CA . SER A 1 98 ? 6.525 -1.915 6.540 1.00 62.03 98 SER A CA 1
ATOM 761 C C . SER A 1 98 ? 6.791 -1.168 7.851 1.00 62.03 98 SER A C 1
ATOM 763 O O . SER A 1 98 ? 6.230 -0.101 8.051 1.00 62.03 98 SER A O 1
ATOM 765 N N . VAL A 1 99 ? 7.613 -1.725 8.746 1.00 61.69 99 VAL A N 1
ATOM 766 C CA . VAL A 1 99 ? 8.053 -1.066 9.989 1.00 61.69 99 VAL A CA 1
ATOM 767 C C . VAL A 1 99 ? 9.260 -0.150 9.747 1.00 61.69 99 VAL A C 1
ATOM 769 O O . VAL A 1 99 ? 9.452 0.804 10.493 1.00 61.69 99 VAL A O 1
ATOM 772 N N . GLU A 1 100 ? 10.080 -0.442 8.732 1.00 67.81 100 GLU A N 1
ATOM 773 C CA . GLU A 1 100 ? 11.223 0.399 8.340 1.00 67.81 100 GLU A CA 1
ATOM 774 C C . GLU A 1 100 ? 10.813 1.641 7.510 1.00 67.81 100 GLU A C 1
ATOM 776 O O . GLU A 1 100 ? 11.622 2.563 7.403 1.00 67.81 100 GLU A O 1
ATOM 781 N N . LEU A 1 101 ? 9.605 1.657 6.919 1.00 64.94 101 LEU A N 1
ATOM 782 C CA . LEU A 1 101 ? 9.016 2.787 6.172 1.00 64.94 101 LEU A CA 1
ATOM 783 C C . LEU A 1 101 ? 8.486 3.885 7.105 1.00 64.94 101 LEU A C 1
ATOM 785 O O . LEU A 1 101 ? 8.741 5.067 6.785 1.00 64.94 101 LEU A O 1
#

pLDDT: mean 89.8, std 11.85, range [53.53, 98.38]

Foldseek 3Di:
DADLLVVLLLVLLVVVVVVDDSVVSLCVSCVPPDPVSSVSNNCLNVLLVVCVVVQVVVVCVVVVNDDDDPSLSSLSSSLVSCVPPPPPDDNCNSVVNSVVD

Sequence (101 aa):
MISPARLAAFRVLELVEKGGYASDLLLRDTASLDSRDAGLASEIVFGCLRRQAQLDWLIDSQTAGRKLDREIRIALRMGIYQIRHLDRIPAHAAVGESVEL